Protein AF-A0A9R1DGB3-F1 (afdb_monomer)

Nearest PDB structures (foldseek):
  5wp5-assembly2_B  TM=9.473E-01  e=4.188E-03  Arabidopsis thaliana
  4kri-assembly1_A  TM=9.688E-01  e=7.101E-02  Haemonchus contortus
  4ine-assembly1_B  TM=9.552E-01  e=9.868E-02  Caenorhabditis elegans
  4ine-assembly1_A  TM=9.616E-01  e=1.126E-01  Caenorhabditis elegans

InterPro domains:
  IPR029063 S-adenosyl-L-methionine-dependent methyltransferase superfamily [G3DSA:3.40.50.150] (1-56)

Structure (mmCIF, N/CA/C/O backbone):
data_AF-A0A9R1DGB3-F1
#
_entry.id   AF-A0A9R1DGB3-F1
#
loop_
_atom_site.group_PDB
_atom_site.id
_atom_site.type_symbol
_atom_site.label_atom_id
_atom_site.label_alt_id
_atom_site.label_comp_id
_atom_site.label_asym_id
_atom_site.label_entity_id
_atom_site.label_seq_id
_atom_site.pdbx_PDB_ins_code
_atom_site.Cartn_x
_atom_site.Cartn_y
_atom_site.Cartn_z
_atom_site.occupancy
_atom_site.B_iso_or_equiv
_atom_site.auth_seq_id
_atom_site.auth_comp_id
_atom_site.auth_asym_id
_atom_site.auth_atom_id
_atom_site.pdbx_PDB_model_num
ATOM 1 N N . PHE A 1 1 ? 0.570 -5.487 -9.593 1.00 60.69 1 PHE A N 1
ATOM 2 C CA . PHE A 1 1 ? 1.035 -4.583 -8.528 1.00 60.69 1 PHE A CA 1
ATOM 3 C C . PHE A 1 1 ? -0.140 -4.003 -7.753 1.00 60.69 1 PHE A C 1
ATOM 5 O O . PHE A 1 1 ? -0.405 -4.522 -6.685 1.00 60.69 1 PHE A O 1
ATOM 12 N N . LEU A 1 2 ? -0.926 -3.068 -8.309 1.00 62.47 2 LEU A N 1
ATOM 13 C CA . LEU A 1 2 ? -2.096 -2.489 -7.614 1.00 62.47 2 LEU A CA 1
ATOM 14 C C . LEU A 1 2 ? -3.098 -3.541 -7.100 1.00 62.47 2 LEU A C 1
ATOM 16 O O . LEU A 1 2 ? -3.414 -3.544 -5.923 1.00 62.47 2 LEU A O 1
ATOM 20 N N . ARG A 1 3 ? -3.471 -4.525 -7.930 1.00 71.50 3 ARG A N 1
ATOM 21 C CA . ARG A 1 3 ? -4.354 -5.638 -7.517 1.00 71.50 3 ARG A CA 1
ATOM 22 C C . ARG A 1 3 ? -3.789 -6.560 -6.425 1.00 71.50 3 ARG A C 1
ATOM 24 O O . ARG A 1 3 ? -4.553 -7.252 -5.769 1.00 71.50 3 ARG A O 1
ATOM 31 N N . VAL A 1 4 ? -2.465 -6.620 -6.271 1.00 75.81 4 VAL A N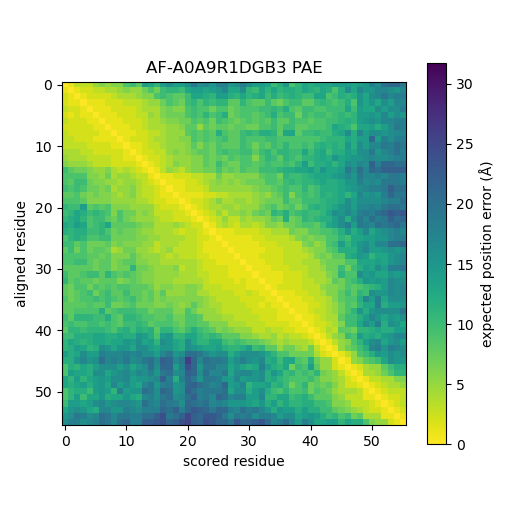 1
ATOM 32 C CA . VAL A 1 4 ? -1.822 -7.408 -5.201 1.00 75.81 4 VAL A CA 1
ATOM 33 C C . VAL A 1 4 ? -1.842 -6.594 -3.911 1.00 75.81 4 VAL A C 1
ATOM 35 O O . VAL A 1 4 ? -2.294 -7.096 -2.893 1.00 75.81 4 VAL A O 1
ATOM 38 N N . LEU A 1 5 ? -1.492 -5.308 -4.014 1.00 68.69 5 LEU A N 1
ATOM 39 C CA . LEU A 1 5 ? -1.592 -4.323 -2.938 1.00 68.69 5 LEU A CA 1
ATOM 40 C C . LEU A 1 5 ? -3.009 -4.229 -2.353 1.00 68.69 5 LEU A C 1
ATOM 42 O O . LEU A 1 5 ? -3.156 -4.267 -1.141 1.00 68.69 5 LEU A O 1
ATOM 46 N N . GLU A 1 6 ? -4.047 -4.146 -3.188 1.00 74.94 6 GLU A N 1
ATOM 47 C CA . GLU A 1 6 ? -5.448 -4.097 -2.733 1.00 74.94 6 GLU A CA 1
ATOM 48 C C . GLU A 1 6 ? -5.875 -5.382 -2.015 1.00 74.94 6 GLU A C 1
ATOM 50 O O . GLU A 1 6 ? -6.594 -5.330 -1.018 1.00 74.94 6 GLU A O 1
ATOM 55 N N . ARG A 1 7 ? -5.424 -6.542 -2.506 1.00 80.75 7 ARG A N 1
ATOM 56 C CA . ARG A 1 7 ? -5.739 -7.832 -1.891 1.00 80.75 7 ARG A CA 1
ATOM 57 C C . ARG A 1 7 ? -5.068 -7.977 -0.529 1.00 80.75 7 ARG A C 1
ATOM 59 O O . ARG A 1 7 ? -5.738 -8.331 0.433 1.00 80.75 7 ARG A O 1
ATOM 66 N N . GLU A 1 8 ? -3.767 -7.718 -0.462 1.00 74.81 8 GLU A N 1
ATOM 67 C CA . GLU A 1 8 ? -2.990 -7.835 0.772 1.00 74.81 8 GLU A CA 1
ATOM 68 C C . GLU A 1 8 ? -3.470 -6.819 1.820 1.00 74.81 8 GLU A C 1
ATOM 70 O O . GLU A 1 8 ? -3.669 -7.202 2.967 1.00 74.81 8 GLU A O 1
ATOM 75 N N . LEU A 1 9 ? -3.795 -5.579 1.423 1.00 74.88 9 LEU A N 1
ATOM 76 C CA . LEU A 1 9 ? -4.395 -4.591 2.329 1.00 74.88 9 LEU A CA 1
ATOM 77 C C . LEU A 1 9 ? -5.735 -5.085 2.899 1.00 74.88 9 LEU A C 1
ATOM 79 O O . LEU A 1 9 ? -5.958 -5.014 4.103 1.00 74.88 9 LEU A O 1
ATOM 83 N N . GLY A 1 10 ? -6.607 -5.641 2.052 1.00 76.12 10 GLY A N 1
ATOM 84 C CA . GLY A 1 10 ? -7.897 -6.176 2.490 1.00 76.12 10 GLY A CA 1
ATOM 85 C C . GLY A 1 10 ? -7.784 -7.416 3.387 1.00 76.12 10 GLY A C 1
ATOM 86 O O . GLY A 1 10 ? -8.639 -7.633 4.246 1.00 76.12 10 GLY A O 1
ATOM 87 N N . GLU A 1 11 ? -6.746 -8.237 3.216 1.00 78.94 11 GLU A N 1
ATOM 88 C CA . GLU A 1 11 ? -6.451 -9.366 4.110 1.00 78.94 11 GLU A CA 1
ATOM 89 C C . GLU A 1 11 ? -5.897 -8.875 5.463 1.00 78.94 11 GLU A C 1
ATOM 91 O O . GLU A 1 11 ? -6.313 -9.379 6.508 1.00 78.94 11 GLU A O 1
ATOM 96 N N . THR A 1 12 ? -5.043 -7.845 5.470 1.00 69.25 12 THR A N 1
ATOM 97 C CA . THR A 1 12 ? -4.536 -7.205 6.697 1.00 69.25 12 THR A CA 1
ATOM 98 C C . THR A 1 12 ? -5.640 -6.491 7.482 1.00 69.25 12 TH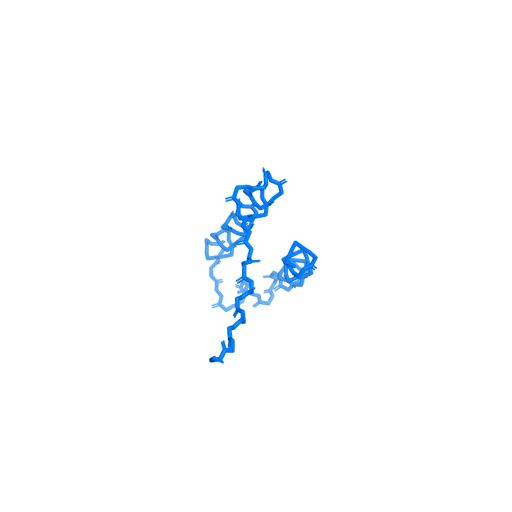R A C 1
ATOM 100 O O . THR A 1 12 ? -5.706 -6.640 8.699 1.00 69.25 12 THR A O 1
ATOM 103 N N . GLU A 1 13 ? -6.555 -5.783 6.811 1.00 71.81 13 GLU A N 1
ATOM 104 C CA . GLU A 1 13 ? -7.692 -5.119 7.466 1.00 71.81 13 GLU A CA 1
ATOM 105 C C . GLU A 1 13 ? -8.680 -6.120 8.079 1.00 71.81 13 GLU A C 1
ATOM 107 O O . GLU A 1 13 ? -9.168 -5.909 9.189 1.00 71.81 13 GLU A O 1
ATOM 112 N N . LYS A 1 14 ? -8.949 -7.245 7.400 1.00 79.12 14 LYS A N 1
ATOM 113 C CA . LYS A 1 14 ? -9.812 -8.312 7.940 1.00 79.12 14 LYS A CA 1
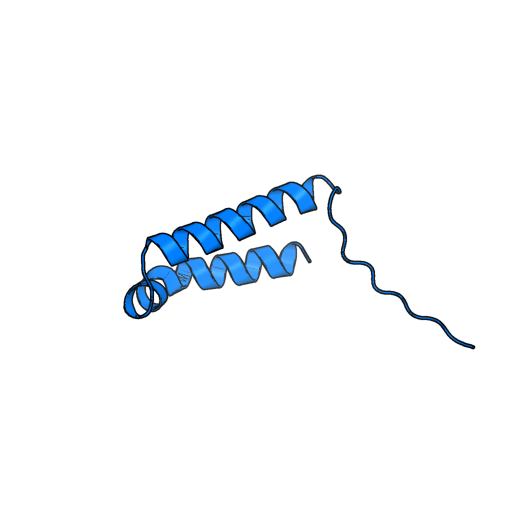ATOM 114 C C . LYS A 1 14 ? -9.212 -9.008 9.158 1.00 79.12 14 LYS A C 1
ATOM 116 O O . LYS A 1 14 ? -9.959 -9.440 10.027 1.00 79.12 14 LYS A O 1
ATOM 121 N N . ASN A 1 15 ? -7.886 -9.094 9.225 1.00 78.38 15 ASN A N 1
ATOM 122 C CA . ASN A 1 15 ? -7.160 -9.699 10.341 1.00 78.38 15 ASN A CA 1
ATOM 123 C C . ASN A 1 15 ? -6.640 -8.663 11.349 1.00 78.38 15 ASN A C 1
ATOM 125 O O . ASN A 1 15 ? -5.761 -8.983 12.149 1.00 78.38 15 ASN A O 1
ATOM 129 N N . LYS A 1 16 ? -7.194 -7.441 11.352 1.00 77.06 16 LYS A N 1
ATOM 130 C CA . LYS A 1 16 ? -6.803 -6.366 12.272 1.00 77.06 16 LYS A CA 1
ATOM 131 C C . LYS A 1 16 ? -6.818 -6.813 13.736 1.00 77.06 16 LYS A C 1
ATOM 133 O O . LYS A 1 16 ? -5.889 -6.505 14.467 1.00 77.06 16 LYS A O 1
ATOM 138 N N . GLU A 1 17 ? -7.830 -7.568 14.159 1.00 77.38 17 GLU A N 1
ATOM 139 C CA . GLU A 1 17 ? -7.935 -8.046 15.547 1.00 77.38 17 GLU A CA 1
ATOM 140 C C . GLU A 1 17 ? -6.815 -9.023 15.930 1.00 77.38 17 GLU A C 1
ATOM 142 O O . GLU A 1 17 ? -6.272 -8.929 17.025 1.00 77.38 17 GLU A O 1
ATOM 147 N N . ALA A 1 18 ? -6.427 -9.920 15.018 1.00 79.62 18 ALA A N 1
ATOM 148 C CA . ALA A 1 18 ? -5.304 -10.830 15.235 1.00 79.62 18 ALA A CA 1
ATOM 149 C C . ALA A 1 18 ? -3.965 -10.079 15.222 1.00 79.62 18 ALA A C 1
ATOM 151 O O . ALA A 1 18 ? -3.074 -10.384 16.003 1.00 79.62 18 ALA A O 1
ATOM 152 N N . PHE A 1 19 ? -3.840 -9.053 14.378 1.00 76.62 19 PHE A N 1
ATOM 153 C CA . PHE A 1 19 ? -2.650 -8.212 14.332 1.00 76.62 19 PHE A CA 1
ATOM 154 C C . PHE A 1 19 ? -2.482 -7.391 15.617 1.00 76.62 19 PHE A C 1
ATOM 156 O O . PHE A 1 19 ? -1.392 -7.343 16.168 1.00 76.62 19 PHE A O 1
ATOM 163 N N . LEU A 1 20 ? -3.560 -6.805 16.145 1.00 79.12 20 LEU A N 1
ATOM 164 C CA . LEU A 1 20 ? -3.539 -6.042 17.401 1.00 79.12 20 LEU A CA 1
ATOM 165 C C . LEU A 1 20 ? -3.355 -6.911 18.655 1.00 79.12 20 LEU A C 1
ATOM 167 O O . LEU A 1 20 ? -3.114 -6.377 19.736 1.00 79.12 20 LEU A O 1
ATOM 171 N N . ALA A 1 21 ? -3.492 -8.234 18.534 1.00 84.50 21 ALA A N 1
ATOM 172 C CA . ALA A 1 21 ? -3.150 -9.162 19.608 1.00 84.50 21 ALA A CA 1
ATOM 173 C C . ALA A 1 21 ? -1.626 -9.323 19.762 1.00 84.50 21 ALA A C 1
ATOM 175 O O . ALA A 1 21 ? -1.147 -9.501 20.881 1.00 84.50 21 ALA A O 1
ATOM 176 N N . ASP A 1 22 ? -0.882 -9.215 18.656 1.00 80.69 22 ASP A N 1
ATOM 177 C CA . ASP A 1 22 ? 0.573 -9.403 18.608 1.00 80.69 22 ASP A CA 1
ATOM 178 C C . ASP A 1 22 ? 1.354 -8.077 18.475 1.00 80.69 22 ASP A C 1
ATOM 180 O O . ASP A 1 22 ? 2.541 -8.021 18.803 1.00 80.69 22 ASP A O 1
ATOM 184 N N . PHE A 1 23 ? 0.701 -7.004 18.019 1.00 81.88 23 PHE A N 1
ATOM 185 C CA . PHE A 1 23 ? 1.298 -5.699 17.712 1.00 81.88 23 PHE A CA 1
ATOM 186 C C . PHE A 1 23 ? 0.463 -4.538 18.255 1.00 81.88 23 PHE A C 1
ATOM 188 O O . PHE A 1 23 ? -0.685 -4.698 18.669 1.00 81.88 23 PHE A O 1
ATOM 195 N N . THR A 1 24 ? 1.031 -3.332 18.243 1.00 82.88 24 THR A N 1
ATOM 196 C CA . THR A 1 24 ? 0.321 -2.145 18.720 1.00 82.88 24 THR A CA 1
ATOM 197 C C . THR A 1 24 ? -0.586 -1.545 17.643 1.00 82.88 24 THR A C 1
ATOM 199 O O . THR A 1 24 ? -0.421 -1.766 16.441 1.00 82.88 24 THR A O 1
ATOM 202 N N . GLN A 1 25 ? -1.555 -0.735 18.077 1.00 81.94 25 GLN A N 1
ATOM 203 C CA . GLN A 1 25 ? -2.390 0.047 17.161 1.00 81.94 25 GLN A CA 1
ATOM 204 C C . GLN A 1 25 ? -1.554 1.013 16.308 1.00 81.94 25 GLN A C 1
ATOM 206 O O . GLN A 1 25 ? -1.893 1.232 15.150 1.00 81.94 25 GLN A O 1
ATOM 211 N N . GLU A 1 26 ? -0.446 1.525 16.850 1.00 84.19 26 GLU A N 1
ATOM 212 C CA . GLU A 1 26 ? 0.480 2.413 16.143 1.00 84.19 26 GLU A CA 1
ATOM 213 C C . GLU A 1 26 ? 1.201 1.673 15.003 1.00 84.19 26 GLU A C 1
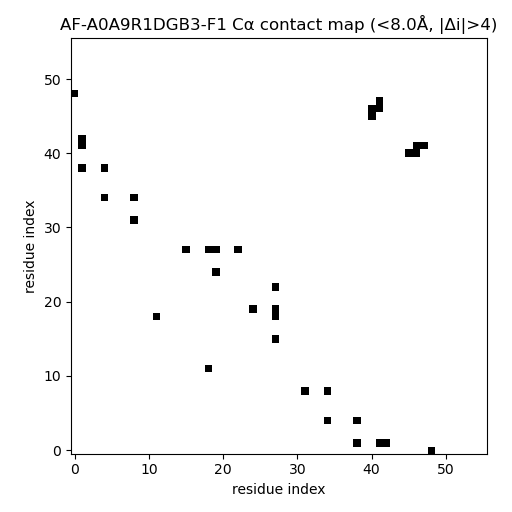ATOM 215 O O . GLU A 1 26 ? 1.210 2.159 13.875 1.00 84.19 26 GLU A O 1
ATOM 220 N N . ASP A 1 27 ? 1.670 0.440 15.243 1.00 80.50 27 ASP A N 1
ATOM 221 C CA . ASP A 1 27 ? 2.276 -0.410 14.204 1.00 80.50 27 ASP A CA 1
ATOM 222 C C . ASP A 1 27 ? 1.291 -0.711 13.062 1.00 80.50 27 ASP A C 1
ATOM 224 O O . ASP A 1 27 ? 1.647 -0.702 11.879 1.00 80.50 27 ASP A O 1
ATOM 228 N N . TYR A 1 28 ? 0.030 -0.979 13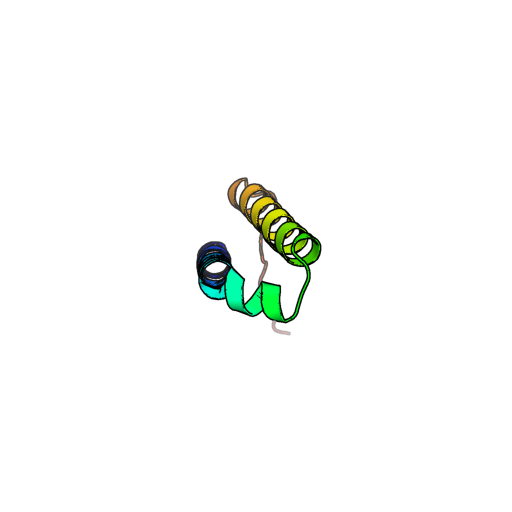.413 1.00 80.12 28 TYR A N 1
ATOM 229 C CA . TYR A 1 28 ? -1.028 -1.204 12.433 1.00 80.12 28 TYR A CA 1
ATOM 230 C C . TYR A 1 28 ? -1.283 0.054 11.593 1.00 80.12 28 TYR A C 1
ATOM 232 O O . TYR A 1 28 ? -1.350 -0.020 10.362 1.00 80.12 28 TYR A O 1
ATOM 240 N N . ASP A 1 29 ? -1.407 1.210 12.245 1.00 82.88 29 ASP A N 1
ATOM 241 C CA . ASP A 1 29 ? -1.680 2.477 11.573 1.00 82.88 29 ASP A CA 1
ATOM 242 C C . ASP A 1 29 ? -0.510 2.892 10.669 1.00 82.88 29 ASP A C 1
ATOM 244 O O . ASP A 1 29 ? -0.743 3.345 9.546 1.00 82.88 29 ASP A O 1
ATOM 248 N N . ASP A 1 30 ? 0.738 2.653 11.073 1.00 84.75 30 ASP A N 1
ATOM 249 C CA . ASP A 1 30 ? 1.924 2.898 10.246 1.00 84.75 30 ASP A CA 1
ATOM 250 C C . ASP A 1 30 ? 1.951 2.026 8.984 1.00 84.75 30 ASP A C 1
ATOM 252 O O . ASP A 1 30 ? 2.251 2.511 7.883 1.00 84.75 30 ASP A O 1
ATOM 256 N N . ILE A 1 31 ? 1.579 0.747 9.100 1.00 81.81 31 ILE A N 1
ATOM 257 C CA . ILE A 1 31 ? 1.490 -0.160 7.950 1.00 81.81 31 ILE A CA 1
ATOM 258 C C . ILE A 1 31 ? 0.372 0.283 7.005 1.00 81.81 31 ILE A C 1
ATOM 260 O O . ILE A 1 31 ? 0.621 0.441 5.805 1.00 81.81 31 ILE A O 1
ATOM 264 N N . VAL A 1 32 ? -0.836 0.533 7.518 1.00 80.94 32 VAL A N 1
ATOM 265 C CA . VAL A 1 32 ? -1.985 0.931 6.689 1.00 80.94 32 VAL A CA 1
ATOM 266 C C . VAL A 1 32 ? -1.730 2.274 6.009 1.00 80.94 32 VAL A C 1
ATOM 268 O O . VAL A 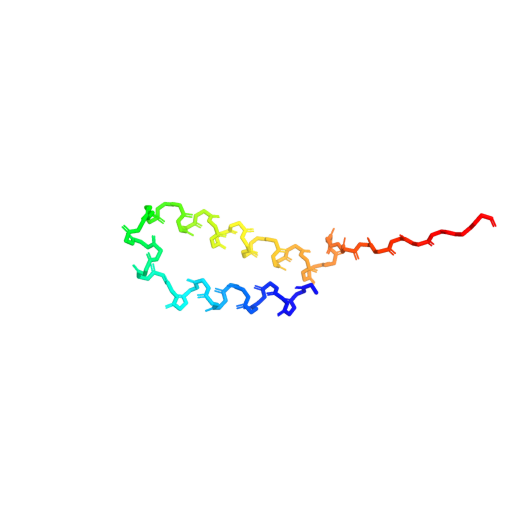1 32 ? -1.930 2.401 4.797 1.00 80.94 32 VAL A O 1
ATOM 271 N N . ASN A 1 33 ? -1.212 3.263 6.739 1.00 82.25 33 ASN A N 1
ATOM 272 C CA . ASN A 1 33 ? -0.879 4.572 6.180 1.00 82.25 33 ASN A CA 1
ATOM 273 C C . ASN A 1 33 ? 0.244 4.469 5.142 1.00 82.25 33 ASN A C 1
ATOM 275 O O . ASN A 1 33 ? 0.147 5.054 4.057 1.00 82.25 33 ASN A O 1
ATOM 279 N N . GLY A 1 34 ? 1.285 3.681 5.425 1.00 81.44 34 GLY A N 1
ATOM 280 C CA . GLY A 1 34 ? 2.386 3.442 4.498 1.00 81.44 34 GLY A CA 1
ATOM 281 C C . GLY A 1 34 ? 1.935 2.760 3.206 1.00 81.44 34 GLY A C 1
ATOM 282 O O . GLY A 1 34 ? 2.391 3.116 2.114 1.00 81.44 34 GLY A O 1
ATOM 283 N N . TRP A 1 35 ? 1.023 1.796 3.298 1.00 78.69 35 TRP A N 1
ATOM 284 C CA . TRP A 1 35 ? 0.464 1.103 2.140 1.00 78.69 35 TRP A CA 1
ATOM 285 C C . TRP A 1 35 ? -0.511 1.973 1.346 1.00 78.69 35 TRP A C 1
ATOM 287 O O . TRP A 1 35 ? -0.388 2.045 0.123 1.00 78.69 35 TRP A O 1
ATOM 297 N N . SER A 1 36 ? -1.399 2.709 2.015 1.00 77.25 36 SER A N 1
ATOM 298 C CA . SER A 1 36 ? -2.321 3.662 1.384 1.00 77.25 36 SER A CA 1
ATOM 299 C C . SER A 1 36 ? -1.568 4.763 0.623 1.00 77.25 36 SER A C 1
ATOM 301 O O . SER A 1 36 ? -1.878 5.067 -0.534 1.00 77.25 36 SER A O 1
ATOM 303 N N . ALA A 1 37 ? -0.481 5.287 1.202 1.00 79.50 37 ALA A N 1
ATOM 304 C CA . ALA A 1 37 ? 0.391 6.252 0.535 1.00 79.50 37 ALA A CA 1
ATOM 305 C C . ALA A 1 37 ? 1.072 5.669 -0.717 1.00 79.50 37 ALA A C 1
ATOM 307 O O . ALA A 1 37 ? 1.127 6.335 -1.755 1.00 79.50 37 ALA A O 1
ATOM 308 N N . LYS A 1 38 ? 1.564 4.422 -0.656 1.00 70.81 38 LYS A N 1
ATOM 309 C CA . LYS A 1 38 ? 2.136 3.725 -1.826 1.00 70.81 38 LYS A CA 1
ATOM 310 C C . LYS A 1 38 ? 1.090 3.486 -2.910 1.00 70.81 38 LYS A C 1
ATOM 312 O O . LYS A 1 38 ? 1.403 3.644 -4.090 1.00 70.81 38 LYS A O 1
ATOM 317 N N . LEU A 1 39 ? -0.140 3.146 -2.530 1.00 70.06 39 LEU A N 1
ATOM 318 C CA . LEU A 1 39 ? -1.247 2.914 -3.455 1.00 70.06 39 LEU A CA 1
ATOM 319 C C . LEU A 1 39 ? -1.610 4.207 -4.196 1.00 70.06 39 LEU A C 1
ATOM 321 O O . LEU A 1 39 ? -1.666 4.205 -5.423 1.00 70.06 39 LEU A O 1
ATOM 325 N N . LYS A 1 40 ? -1.695 5.331 -3.470 1.00 71.94 40 LYS A N 1
ATOM 326 C CA . LYS A 1 40 ? -1.950 6.671 -4.025 1.00 71.94 40 LYS A CA 1
ATOM 327 C C . LYS A 1 40 ? -0.846 7.148 -4.982 1.00 71.94 40 LYS A C 1
ATOM 329 O O . LYS A 1 40 ? -1.140 7.706 -6.038 1.00 71.94 40 LYS A O 1
ATOM 334 N N . ARG A 1 41 ? 0.427 6.896 -4.652 1.00 69.56 41 ARG A N 1
ATOM 335 C CA . ARG A 1 41 ? 1.584 7.213 -5.522 1.00 69.56 41 ARG A CA 1
ATOM 336 C C . ARG A 1 41 ? 1.644 6.311 -6.758 1.00 69.56 41 ARG A C 1
ATOM 338 O O . ARG A 1 41 ? 1.926 6.768 -7.864 1.00 69.56 41 ARG A O 1
ATOM 345 N N . SER A 1 42 ? 1.325 5.029 -6.593 1.00 60.03 42 SER A N 1
ATOM 346 C CA . SER A 1 42 ? 1.305 4.056 -7.692 1.00 60.03 42 SER A CA 1
ATOM 347 C C . SER A 1 42 ? 0.139 4.301 -8.655 1.00 60.03 42 SER A C 1
ATOM 349 O O . SER A 1 42 ? 0.310 4.154 -9.864 1.00 60.03 42 SER A O 1
ATOM 351 N N . SER A 1 43 ? -1.028 4.726 -8.154 1.00 63.78 43 SER A N 1
ATOM 352 C CA . SER A 1 43 ? -2.180 5.093 -8.989 1.00 63.78 43 SER A CA 1
ATOM 353 C C . SER A 1 43 ? -1.955 6.382 -9.782 1.00 63.78 43 SER A C 1
ATOM 355 O O . SER A 1 43 ? -2.488 6.517 -10.878 1.00 63.78 43 SER A O 1
ATOM 357 N N . ALA A 1 44 ? -1.131 7.304 -9.270 1.00 67.56 44 ALA A N 1
ATOM 358 C CA . ALA A 1 44 ? -0.713 8.515 -9.982 1.00 67.56 44 ALA A CA 1
ATOM 359 C C . ALA A 1 44 ? 0.344 8.252 -11.079 1.00 67.56 44 ALA A C 1
ATOM 361 O O . ALA A 1 44 ? 0.710 9.160 -11.819 1.00 67.56 44 ALA A O 1
ATOM 362 N N . GLY A 1 45 ? 0.839 7.013 -11.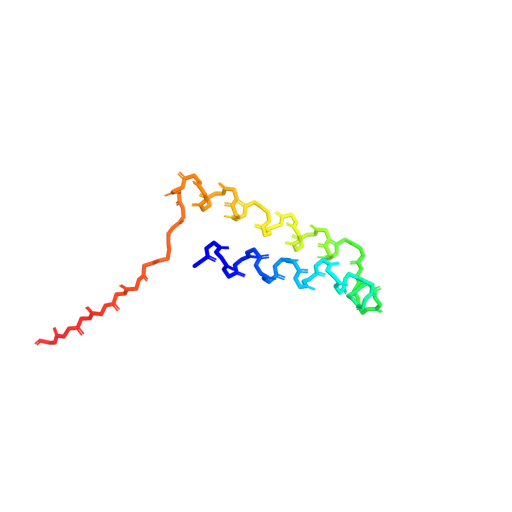208 1.00 60.19 45 GLY A N 1
ATOM 363 C CA . GLY A 1 45 ? 1.855 6.641 -12.198 1.00 60.19 45 GLY A CA 1
ATOM 364 C C . GLY A 1 45 ? 3.289 7.039 -11.826 1.00 60.19 45 GLY A C 1
ATOM 365 O O . GLY A 1 45 ? 4.197 6.785 -12.619 1.00 60.19 45 GLY A O 1
ATOM 366 N N . GLU A 1 46 ? 3.497 7.598 -10.630 1.00 59.44 46 GLU A N 1
ATOM 367 C CA . GLU A 1 46 ? 4.802 8.024 -10.100 1.00 59.44 46 GLU A CA 1
ATOM 368 C C . GLU A 1 46 ? 5.679 6.839 -9.669 1.00 59.44 46 GLU A C 1
ATOM 370 O O . GLU A 1 46 ? 6.901 6.958 -9.598 1.00 59.44 46 GLU A O 1
ATOM 375 N N . GLN A 1 47 ? 5.073 5.674 -9.410 1.00 49.84 47 GLN A N 1
ATOM 376 C CA . GLN A 1 47 ? 5.783 4.470 -8.986 1.00 49.84 47 GLN A CA 1
ATOM 377 C C . GLN A 1 47 ? 5.359 3.260 -9.823 1.00 49.84 47 GLN A C 1
ATOM 379 O O . GLN A 1 47 ? 4.191 2.873 -9.852 1.00 49.84 47 GLN A O 1
ATOM 384 N N . LYS A 1 48 ? 6.325 2.658 -10.526 1.00 64.75 48 LYS A N 1
ATOM 385 C CA . LYS A 1 48 ? 6.127 1.478 -11.377 1.00 64.75 48 LYS A CA 1
ATOM 386 C C . LYS A 1 48 ? 7.115 0.387 -10.985 1.00 64.75 48 LYS A C 1
ATOM 388 O O . LYS A 1 48 ? 8.264 0.667 -10.661 1.00 64.75 48 LYS A O 1
ATOM 393 N N . TRP A 1 49 ? 6.672 -0.862 -11.054 1.00 67.19 49 TRP A N 1
ATOM 394 C CA . TRP A 1 49 ? 7.547 -2.027 -10.943 1.00 67.19 49 TRP A CA 1
ATOM 395 C C . TRP A 1 49 ? 8.037 -2.417 -12.336 1.00 67.19 49 TRP A C 1
ATOM 397 O O . TRP A 1 49 ? 7.233 -2.780 -13.194 1.00 67.19 49 TRP A O 1
ATOM 407 N N . GLY A 1 50 ? 9.344 -2.292 -12.564 1.00 76.88 50 GLY A N 1
ATOM 408 C CA . GLY A 1 50 ? 9.993 -2.693 -13.809 1.00 76.88 50 GLY A CA 1
ATOM 409 C C . GLY A 1 50 ? 10.572 -4.097 -13.690 1.00 76.88 50 GLY A C 1
ATOM 410 O O . GLY A 1 50 ? 11.380 -4.356 -12.802 1.00 76.88 50 GLY A O 1
ATOM 411 N N . LEU A 1 51 ? 10.168 -4.992 -14.590 1.00 78.75 51 LEU A N 1
ATOM 412 C CA . LEU A 1 51 ? 10.811 -6.287 -14.788 1.00 78.75 51 LEU A CA 1
ATOM 413 C C . LEU A 1 51 ? 11.791 -6.156 -15.958 1.00 78.75 51 LEU A C 1
ATOM 415 O O . LEU A 1 51 ? 11.371 -5.837 -17.068 1.00 78.75 51 LEU A O 1
ATOM 419 N N . PHE A 1 52 ? 13.077 -6.401 -15.714 1.00 84.50 52 PHE A N 1
ATOM 420 C CA . PHE A 1 52 ? 14.124 -6.308 -16.733 1.00 84.50 52 PHE A CA 1
ATOM 421 C C . PHE A 1 52 ? 14.720 -7.690 -16.989 1.00 84.50 52 PHE A C 1
ATOM 423 O O . PHE A 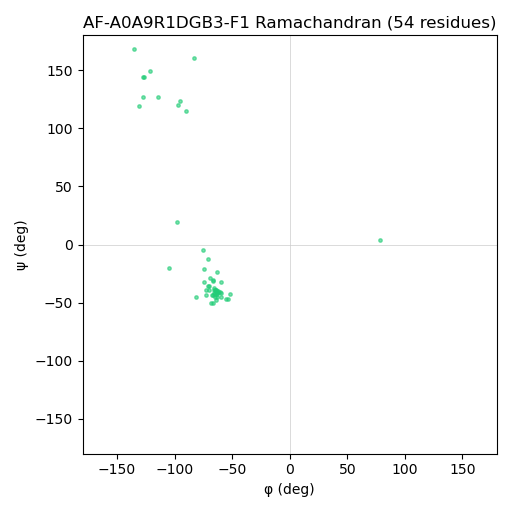1 52 ? 15.151 -8.366 -16.056 1.00 84.50 52 PHE A O 1
ATOM 430 N N . ILE A 1 53 ? 14.741 -8.102 -18.256 1.00 78.19 53 ILE A N 1
ATOM 431 C CA . ILE A 1 53 ? 15.325 -9.365 -18.715 1.00 78.19 53 ILE A CA 1
ATOM 432 C C . ILE A 1 53 ? 16.287 -9.020 -19.850 1.00 78.19 53 ILE A C 1
ATOM 434 O O . ILE A 1 53 ? 15.898 -8.343 -20.800 1.00 78.19 53 ILE A O 1
ATOM 438 N N . ALA A 1 54 ? 17.534 -9.473 -19.746 1.00 83.75 54 ALA A N 1
ATOM 439 C CA . ALA A 1 54 ? 18.558 -9.281 -20.766 1.00 83.75 54 ALA A CA 1
ATOM 440 C C . ALA A 1 54 ? 19.183 -10.629 -21.143 1.00 83.75 54 ALA A C 1
ATOM 442 O O . ALA A 1 54 ? 19.351 -11.504 -20.294 1.00 83.75 54 ALA A O 1
ATOM 443 N N . THR A 1 55 ? 19.519 -10.788 -22.422 1.00 70.31 55 THR A N 1
ATOM 444 C CA . THR A 1 55 ? 20.254 -11.938 -22.972 1.00 70.31 55 THR A CA 1
ATOM 445 C C . THR A 1 55 ? 21.534 -11.442 -23.644 1.00 70.31 5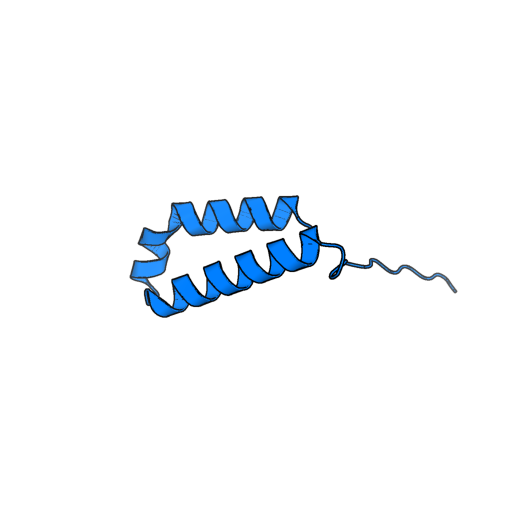5 THR A C 1
ATOM 447 O O . THR A 1 55 ? 21.583 -10.293 -24.079 1.00 70.31 55 THR A O 1
ATOM 450 N N . LYS A 1 56 ? 22.580 -12.275 -23.620 1.00 75.12 56 LYS A N 1
ATOM 451 C CA . LYS A 1 56 ? 23.953 -11.917 -24.010 1.00 75.12 56 LYS A CA 1
ATOM 452 C C . LYS A 1 56 ? 24.110 -11.701 -25.512 1.00 75.12 56 LYS A C 1
ATOM 454 O O . LYS A 1 56 ? 23.521 -12.505 -26.266 1.00 75.12 56 LYS A O 1
#

Solvent-accessible surface area (backbone atoms only — not comparable to full-atom values): 3512 Å² total; per-residue (Å²): 106,70,74,53,52,56,49,52,51,54,53,49,62,73,40,40,71,65,47,52,73,81,42,51,70,65,62,51,48,52,50,54,51,53,48,52,52,50,49,57,40,37,75,70,66,79,46,80,90,81,87,86,86,88,81,135

Sequence (56 aa):
FLRVLERELGETEKNKEAFLADFTQEDYDDIVNGWSAKLKRSSAGEQKWGLFIATK

Organism: Triticum aestivum (NCBI:txid4565)

Radius of gyration: 14.93 Å; Cα contacts (8 Å, |Δi|>4): 18; chains: 1; bounding box: 34×20×44 Å

pLDDT: mean 74.94, std 7.73, range [49.84, 84.75]

Mean predicted aligned error: 9.14 Å

Secondary structure (DSSP, 8-state):
-HHHHHHHHHHHHHTHHHHHHHS-HHHHHHHHHHHHHHHHHHHTTS----------

Foldseek 3Di:
DLVVLVVVLVVCVVCVVVCVVVDPPVVSCCVNVVSVVVNVCVVVVVDDDDDDDDDD